Protein AF-A0A4R9VDA7-F1 (afdb_monomer_lite)

Sequence (74 aa):
MKQRPVADLSTLPSFGVGPRSPTWWGTLGFMALEGTGFALAAGAYLYLALSWSEWPLGAPQPNHWPGTIVTLLL

Foldseek 3Di:
DDDDDDDDCVPPDPADDAPRHPVNVVVVVVCVVVVVVVVVVVVVVCCCQVVDPDPDDPDPDDDCVVVVVVVVVD

pLDDT: mean 92.26, std 6.81, range [56.22, 98.5]

Structure (mmCIF, N/CA/C/O backbone):
data_AF-A0A4R9VDA7-F1
#
_entry.id   AF-A0A4R9VDA7-F1
#
loop_
_atom_site.group_PDB
_atom_site.id
_atom_site.type_symbol
_atom_site.label_atom_id
_atom_site.label_alt_id
_atom_site.label_comp_id
_atom_site.label_asym_id
_atom_site.label_entity_id
_atom_site.label_seq_id
_atom_site.pdbx_PDB_ins_code
_atom_site.Cartn_x
_atom_site.Cartn_y
_atom_site.Cartn_z
_atom_site.occupancy
_atom_site.B_iso_or_equiv
_atom_site.auth_seq_id
_atom_site.auth_comp_id
_atom_site.auth_asym_id
_atom_site.auth_atom_id
_atom_site.pdbx_PDB_model_num
ATOM 1 N N . MET A 1 1 ? 41.467 -16.117 -37.853 1.00 56.22 1 MET A N 1
ATOM 2 C CA . MET A 1 1 ? 40.108 -15.988 -38.427 1.00 56.22 1 MET A CA 1
ATOM 3 C C . MET A 1 1 ? 39.800 -14.502 -38.589 1.00 56.22 1 MET A C 1
ATOM 5 O O . MET A 1 1 ? 39.928 -13.781 -37.611 1.00 56.22 1 MET A O 1
ATOM 9 N N . LYS A 1 2 ? 39.489 -14.019 -39.801 1.00 69.62 2 LYS A N 1
ATOM 10 C CA . LYS A 1 2 ? 39.114 -12.610 -40.045 1.00 69.62 2 LYS A CA 1
ATOM 11 C C . LYS A 1 2 ? 37.607 -12.461 -39.823 1.00 69.62 2 LYS A C 1
ATOM 13 O O . LYS A 1 2 ? 36.840 -13.128 -40.511 1.00 69.62 2 LYS A O 1
ATOM 18 N N . GLN A 1 3 ? 37.190 -11.623 -38.877 1.00 82.12 3 GLN A N 1
ATOM 19 C CA . GLN A 1 3 ? 35.776 -11.289 -38.690 1.00 82.12 3 GLN A CA 1
ATOM 20 C C . GLN A 1 3 ? 35.387 -10.147 -39.636 1.00 82.12 3 GLN A C 1
ATOM 22 O O . GLN A 1 3 ? 36.110 -9.158 -39.742 1.00 82.12 3 GLN A O 1
ATOM 27 N N . ARG A 1 4 ? 34.266 -10.302 -40.347 1.00 85.19 4 ARG A N 1
ATOM 28 C CA . ARG A 1 4 ? 33.691 -9.274 -41.223 1.00 85.19 4 ARG A CA 1
ATOM 29 C C . ARG A 1 4 ? 32.373 -8.792 -40.605 1.00 85.19 4 ARG A C 1
ATOM 31 O O . ARG A 1 4 ? 31.528 -9.647 -40.342 1.00 85.19 4 ARG A O 1
ATOM 38 N N . PRO A 1 5 ? 32.176 -7.480 -40.391 1.00 86.00 5 PRO A N 1
ATOM 39 C CA . PRO A 1 5 ? 30.895 -6.947 -39.930 1.00 86.00 5 PRO A CA 1
ATOM 40 C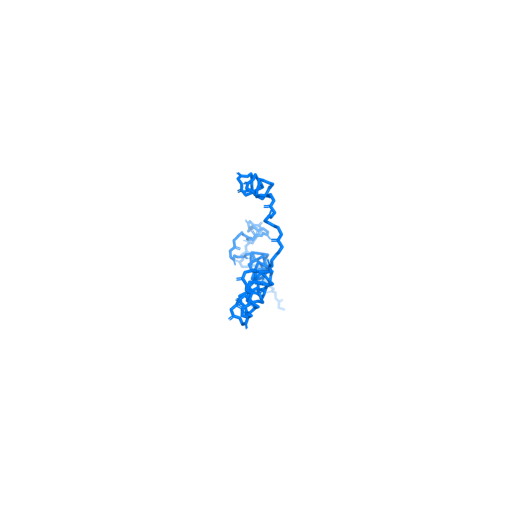 C . PRO A 1 5 ? 29.774 -7.287 -40.922 1.00 86.00 5 PRO A C 1
ATOM 42 O O . PRO A 1 5 ? 29.976 -7.182 -42.132 1.00 86.00 5 PRO A O 1
ATOM 45 N N . VAL A 1 6 ? 28.616 -7.718 -40.415 1.00 90.44 6 VAL A N 1
ATOM 46 C CA . VAL A 1 6 ? 27.452 -8.132 -41.230 1.00 90.44 6 VAL A CA 1
ATOM 47 C C . VAL A 1 6 ? 26.325 -7.092 -41.193 1.00 90.44 6 VAL A C 1
ATOM 49 O O . VAL A 1 6 ? 25.548 -7.014 -42.138 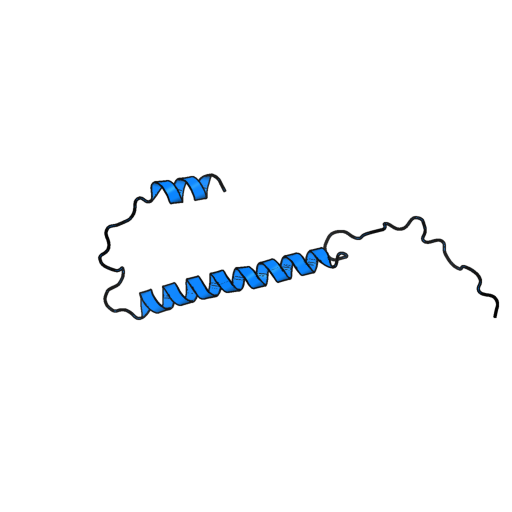1.00 90.44 6 VAL A O 1
ATOM 52 N N . ALA A 1 7 ? 26.252 -6.270 -40.140 1.00 90.50 7 ALA A N 1
ATOM 53 C CA . ALA A 1 7 ? 25.254 -5.214 -39.987 1.00 90.50 7 ALA A CA 1
ATOM 54 C C . ALA A 1 7 ? 25.787 -4.063 -39.119 1.00 90.50 7 ALA A C 1
ATOM 56 O O . ALA A 1 7 ? 26.585 -4.296 -38.208 1.00 90.50 7 ALA A O 1
ATOM 57 N N . ASP A 1 8 ? 25.323 -2.844 -39.400 1.00 90.12 8 ASP A N 1
ATOM 58 C CA . ASP A 1 8 ? 25.535 -1.662 -38.563 1.00 90.12 8 ASP A CA 1
ATOM 59 C C . ASP A 1 8 ? 24.334 -1.480 -37.624 1.00 90.12 8 ASP A C 1
ATOM 61 O O . ASP A 1 8 ? 23.189 -1.417 -38.070 1.00 90.12 8 ASP A O 1
ATOM 65 N N . LEU A 1 9 ? 24.606 -1.437 -36.320 1.00 90.50 9 LEU A N 1
ATOM 66 C CA . LEU A 1 9 ? 23.607 -1.297 -35.258 1.00 90.50 9 LEU A CA 1
ATOM 67 C C . LEU A 1 9 ? 23.674 0.077 -34.573 1.00 90.50 9 LEU A C 1
ATOM 69 O O . LEU A 1 9 ? 22.965 0.298 -33.594 1.00 90.50 9 LEU A O 1
ATOM 73 N N . SER A 1 10 ? 24.511 0.999 -35.063 1.00 89.81 10 SER A N 1
ATOM 74 C CA . SER A 1 10 ? 24.719 2.330 -34.471 1.00 89.81 10 SER A CA 1
ATOM 75 C C . SER A 1 10 ? 23.460 3.202 -34.442 1.00 89.81 10 SER A C 1
ATOM 77 O O . SER A 1 10 ? 23.359 4.117 -33.629 1.00 89.81 10 SER A O 1
ATOM 79 N N . THR A 1 11 ? 22.485 2.903 -35.302 1.00 90.69 11 THR A N 1
ATOM 80 C CA . THR A 1 11 ? 21.203 3.612 -35.392 1.00 90.69 11 THR A CA 1
ATOM 81 C C . THR A 1 11 ? 20.134 3.063 -34.448 1.00 90.69 11 THR A C 1
ATOM 83 O O . THR A 1 11 ? 19.054 3.650 -34.349 1.00 90.69 11 THR A O 1
ATOM 86 N N . LEU A 1 12 ? 20.393 1.944 -33.756 1.00 89.75 12 LEU A N 1
ATOM 87 C CA . LEU A 1 12 ? 19.430 1.389 -32.812 1.00 89.75 12 LEU A CA 1
ATOM 88 C C . LEU A 1 12 ? 19.311 2.274 -31.559 1.00 89.75 12 LEU A C 1
ATOM 90 O O . LEU A 1 12 ? 20.313 2.801 -31.072 1.00 89.75 12 LEU A O 1
ATOM 94 N N . PRO A 1 13 ? 18.102 2.398 -30.984 1.00 87.31 13 PRO A N 1
ATOM 95 C CA . PRO A 1 13 ? 17.912 3.081 -29.711 1.00 87.31 13 PRO A CA 1
ATOM 96 C C . PRO A 1 13 ? 18.730 2.431 -28.592 1.00 87.31 13 PRO A C 1
ATOM 98 O O . PRO A 1 13 ? 18.786 1.207 -28.479 1.00 87.31 13 PRO A O 1
ATOM 101 N N . SER A 1 14 ? 19.301 3.253 -27.712 1.00 87.69 14 SER A N 1
ATOM 102 C CA . SER A 1 14 ? 20.067 2.783 -26.552 1.00 87.69 14 SER A CA 1
ATOM 103 C C . SER A 1 14 ? 19.199 2.150 -25.456 1.00 87.69 14 SER A C 1
ATOM 105 O O . SER A 1 14 ? 19.723 1.446 -24.596 1.00 87.69 14 SER A O 1
ATOM 107 N N . PHE A 1 15 ? 17.880 2.372 -25.479 1.00 86.75 15 PHE A N 1
ATOM 108 C CA . PHE A 1 15 ? 16.928 1.778 -24.542 1.00 86.75 15 PHE A CA 1
ATOM 109 C C . PHE A 1 15 ? 15.572 1.497 -25.202 1.00 86.75 15 PHE A C 1
ATOM 111 O O . PHE A 1 15 ? 15.147 2.182 -26.133 1.00 86.75 15 PHE A O 1
ATOM 118 N N . GLY A 1 16 ? 14.876 0.479 -24.693 1.00 87.75 16 GLY A N 1
ATOM 119 C CA . GLY A 1 16 ? 13.481 0.195 -25.026 1.00 87.75 16 GLY A CA 1
ATOM 120 C C . GLY A 1 16 ? 12.525 0.809 -24.002 1.00 87.75 16 GLY A C 1
ATOM 121 O O . GLY A 1 16 ? 12.873 0.954 -22.832 1.00 87.75 16 GLY A O 1
ATOM 122 N N . VAL A 1 17 ? 11.304 1.134 -24.427 1.00 89.94 17 VAL A N 1
ATOM 123 C CA . VAL A 1 17 ? 10.206 1.570 -23.545 1.00 89.94 17 VAL A CA 1
ATOM 124 C C . VAL A 1 17 ? 9.171 0.457 -23.362 1.00 89.94 17 VAL A C 1
ATOM 126 O O . VAL A 1 17 ? 9.072 -0.463 -24.183 1.00 89.94 17 VAL A O 1
ATOM 129 N N . GLY A 1 18 ? 8.384 0.540 -22.287 1.00 91.12 18 GLY A N 1
ATOM 130 C CA . GLY A 1 18 ? 7.334 -0.437 -21.988 1.00 91.12 18 GLY A CA 1
ATOM 131 C C . GLY A 1 18 ? 7.900 -1.837 -21.702 1.00 91.12 18 GLY A C 1
ATOM 132 O O . GLY A 1 18 ? 8.982 -1.934 -21.124 1.00 91.12 18 GLY A O 1
ATOM 133 N N . PRO A 1 19 ? 7.244 -2.926 -22.148 1.00 94.25 19 PRO A N 1
ATOM 134 C CA . PRO A 1 19 ? 7.653 -4.300 -21.823 1.00 94.25 19 PRO A CA 1
ATOM 135 C C . PRO A 1 19 ? 9.045 -4.716 -22.320 1.00 94.25 19 PRO A C 1
ATOM 137 O O . PRO A 1 19 ? 9.559 -5.750 -21.900 1.00 94.25 19 PRO A O 1
ATOM 140 N N . ARG A 1 20 ? 9.659 -3.928 -23.218 1.00 91.19 20 ARG A N 1
ATOM 141 C CA . ARG A 1 20 ? 11.045 -4.122 -23.680 1.00 91.19 20 ARG A CA 1
ATOM 142 C C . ARG A 1 20 ? 12.083 -3.631 -22.661 1.00 91.19 20 ARG A C 1
ATOM 144 O O . ARG A 1 20 ? 13.266 -3.904 -22.833 1.00 91.19 20 ARG A O 1
ATOM 151 N N . SER A 1 21 ? 11.656 -2.891 -21.636 1.00 93.06 21 SER A N 1
ATOM 152 C CA . SER A 1 21 ? 12.505 -2.376 -20.564 1.00 93.06 21 SER A CA 1
ATOM 153 C C . SER A 1 21 ? 12.424 -3.273 -19.325 1.00 93.06 21 SER A C 1
ATOM 155 O O . SER A 1 21 ? 11.320 -3.501 -18.824 1.00 93.06 21 SER A O 1
ATOM 157 N N . PRO A 1 22 ? 13.557 -3.722 -18.756 1.00 93.38 22 PRO A N 1
ATOM 158 C CA . PRO A 1 22 ? 13.565 -4.412 -17.465 1.00 93.38 22 PRO A CA 1
ATOM 159 C C . PRO A 1 22 ? 12.936 -3.576 -16.343 1.00 93.38 22 PRO A C 1
ATOM 161 O O . PRO A 1 22 ? 12.248 -4.118 -15.481 1.00 93.38 22 PRO A O 1
ATOM 164 N N . THR A 1 23 ? 13.106 -2.250 -16.387 1.00 95.31 23 THR A N 1
ATOM 165 C CA . THR A 1 23 ? 12.531 -1.328 -15.399 1.00 95.31 23 THR A CA 1
ATOM 166 C C . THR A 1 23 ? 11.007 -1.400 -15.376 1.00 95.31 23 THR A C 1
ATOM 168 O O . THR A 1 23 ? 10.423 -1.344 -14.302 1.00 95.31 23 THR A O 1
ATOM 171 N N . TRP A 1 24 ? 10.355 -1.595 -16.528 1.00 96.75 24 TRP A N 1
ATOM 172 C CA . TRP A 1 24 ? 8.894 -1.716 -16.601 1.00 96.75 24 TRP A CA 1
ATOM 173 C C . TRP A 1 24 ? 8.382 -2.909 -15.786 1.00 96.75 24 TRP A C 1
ATOM 175 O O . TRP A 1 24 ? 7.459 -2.770 -14.984 1.00 96.75 24 TRP A O 1
ATOM 185 N N . TRP A 1 25 ? 9.036 -4.064 -15.923 1.00 97.19 25 TRP A N 1
ATOM 186 C CA . TRP A 1 25 ? 8.715 -5.254 -15.134 1.00 97.19 25 TRP A CA 1
ATOM 187 C C . TRP A 1 25 ? 9.085 -5.095 -13.660 1.00 97.19 25 TRP A C 1
ATOM 189 O O . TRP A 1 25 ? 8.316 -5.507 -12.795 1.00 97.19 25 TRP A O 1
ATOM 199 N N . GLY A 1 26 ? 10.221 -4.458 -13.367 1.00 97.19 26 GLY A N 1
ATOM 200 C CA . GLY A 1 26 ? 10.623 -4.136 -11.998 1.00 97.19 26 GLY A CA 1
ATOM 201 C C . GLY A 1 26 ? 9.581 -3.280 -11.274 1.00 97.19 26 GLY A C 1
ATOM 202 O O . GLY A 1 26 ? 9.203 -3.597 -10.150 1.00 97.19 26 GLY A O 1
ATOM 203 N N . THR A 1 27 ? 9.050 -2.248 -11.934 1.00 97.06 27 THR A N 1
ATOM 204 C CA . THR A 1 27 ? 7.987 -1.397 -11.383 1.00 97.06 27 THR A CA 1
ATOM 205 C C . THR A 1 27 ? 6.700 -2.180 -11.121 1.00 97.06 27 THR A C 1
ATOM 207 O O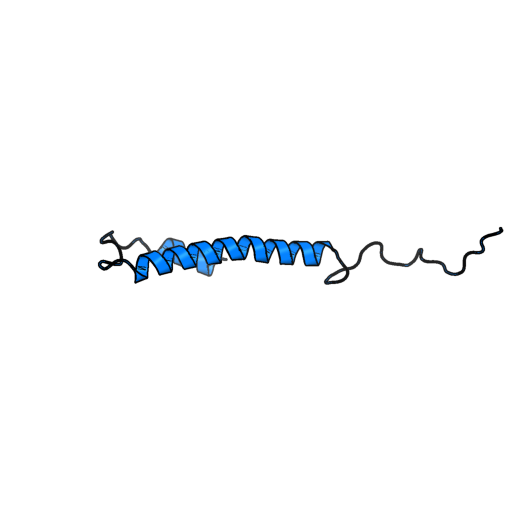 . THR A 1 27 ? 6.102 -2.008 -10.062 1.00 97.06 27 THR A O 1
ATOM 210 N N . LEU A 1 28 ? 6.288 -3.075 -12.026 1.00 97.75 28 LEU A N 1
ATOM 211 C CA . LEU A 1 28 ? 5.111 -3.924 -11.797 1.00 97.75 28 LEU A CA 1
ATOM 212 C C . LEU A 1 28 ? 5.315 -4.898 -10.631 1.00 97.75 28 LEU A C 1
ATOM 214 O O . LEU A 1 28 ? 4.418 -5.064 -9.808 1.00 97.75 28 LEU A O 1
ATOM 218 N N . GLY A 1 29 ? 6.498 -5.510 -10.530 1.00 97.94 29 GLY A N 1
ATOM 219 C CA . GLY A 1 29 ? 6.856 -6.360 -9.396 1.00 97.94 29 GLY A CA 1
ATOM 220 C C . GLY A 1 29 ? 6.836 -5.592 -8.074 1.00 97.94 29 GLY A C 1
ATOM 221 O O . GLY A 1 29 ? 6.281 -6.075 -7.092 1.00 97.94 29 GLY A O 1
ATOM 222 N N . PHE A 1 30 ? 7.365 -4.366 -8.065 1.00 97.75 30 PHE A N 1
ATOM 223 C CA . PHE A 1 30 ? 7.318 -3.479 -6.905 1.00 97.75 30 PHE A CA 1
ATOM 224 C C . PHE A 1 30 ? 5.876 -3.153 -6.488 1.00 97.75 30 PHE A C 1
ATOM 226 O O . PHE A 1 30 ? 5.524 -3.330 -5.326 1.00 97.75 30 PHE A O 1
ATOM 233 N N . MET A 1 31 ? 5.011 -2.776 -7.437 1.00 98.25 31 MET A N 1
ATOM 234 C CA . MET A 1 31 ? 3.585 -2.545 -7.166 1.00 98.25 31 MET A CA 1
ATOM 235 C C . MET A 1 31 ? 2.896 -3.785 -6.582 1.00 98.25 31 MET A C 1
ATOM 237 O O . MET A 1 31 ? 2.085 -3.658 -5.668 1.00 98.25 31 MET A O 1
ATOM 241 N N . ALA A 1 32 ? 3.220 -4.984 -7.077 1.00 98.12 32 ALA A N 1
ATOM 242 C CA . ALA A 1 32 ? 2.660 -6.230 -6.558 1.00 98.12 32 ALA A CA 1
ATOM 243 C C . ALA A 1 32 ? 3.129 -6.536 -5.123 1.00 98.12 32 ALA A C 1
ATOM 245 O O . ALA A 1 32 ? 2.328 -6.968 -4.290 1.00 98.12 32 ALA A O 1
ATOM 246 N N . LEU A 1 33 ? 4.407 -6.291 -4.815 1.00 98.06 33 LEU A N 1
ATOM 247 C CA . LEU A 1 33 ? 4.965 -6.477 -3.473 1.00 98.06 33 LEU A CA 1
ATOM 248 C C . LEU A 1 33 ? 4.309 -5.535 -2.459 1.00 98.06 33 LEU A C 1
ATOM 250 O O . LEU A 1 33 ? 3.784 -5.999 -1.448 1.00 98.06 33 LEU A O 1
ATOM 254 N N . GLU A 1 34 ? 4.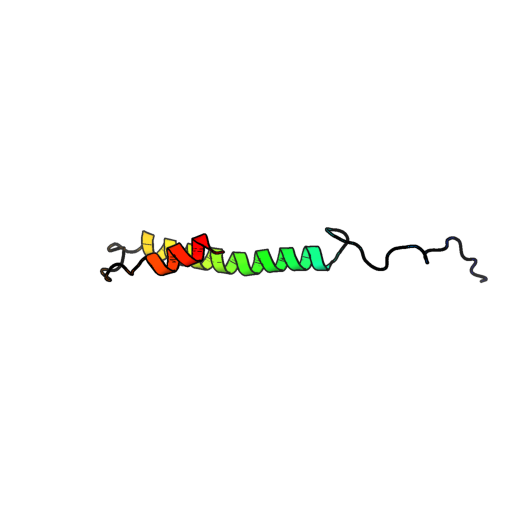259 -4.238 -2.759 1.00 97.69 34 GLU A N 1
ATOM 255 C CA . GLU A 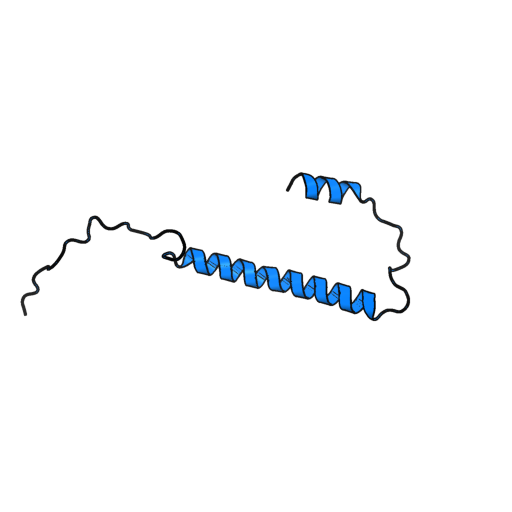1 34 ? 3.605 -3.251 -1.891 1.00 97.69 34 GLU A CA 1
ATOM 256 C C . GLU A 1 34 ? 2.098 -3.526 -1.767 1.00 97.69 34 GLU A C 1
ATOM 258 O O . GLU A 1 34 ? 1.538 -3.524 -0.669 1.00 97.69 34 GLU A O 1
ATOM 263 N N . GLY A 1 35 ? 1.437 -3.870 -2.879 1.00 97.50 35 GLY A N 1
ATOM 264 C CA . GLY A 1 35 ? 0.028 -4.268 -2.900 1.00 97.50 35 GLY A CA 1
ATOM 265 C C . GLY A 1 35 ? -0.273 -5.481 -2.015 1.00 97.50 35 GLY A C 1
ATOM 266 O O . GLY A 1 35 ? -1.336 -5.545 -1.398 1.00 97.50 35 GLY A O 1
ATOM 267 N N . THR A 1 36 ? 0.677 -6.409 -1.872 1.00 98.12 36 THR A N 1
ATOM 268 C CA . THR A 1 36 ? 0.551 -7.541 -0.941 1.00 98.12 36 THR A CA 1
ATOM 269 C C . THR A 1 36 ? 0.503 -7.063 0.512 1.00 98.12 36 THR A C 1
ATOM 271 O O . THR A 1 36 ? -0.276 -7.596 1.299 1.00 98.12 36 THR A O 1
ATOM 274 N N . GLY A 1 37 ? 1.258 -6.019 0.869 1.00 97.19 37 GLY A N 1
ATOM 275 C CA . GLY A 1 37 ? 1.179 -5.387 2.189 1.00 97.19 37 GLY A CA 1
ATOM 276 C C . GLY A 1 37 ? -0.220 -4.838 2.489 1.00 97.19 37 GLY A C 1
ATOM 277 O O . GLY A 1 37 ? -0.784 -5.121 3.548 1.00 97.19 37 GLY A O 1
ATOM 278 N N . PHE A 1 38 ? -0.830 -4.140 1.526 1.00 97.19 38 PHE A N 1
ATOM 279 C CA . PHE A 1 38 ? -2.221 -3.683 1.641 1.00 97.19 38 PHE A CA 1
ATOM 280 C C . PHE A 1 38 ? -3.215 -4.845 1.745 1.00 97.19 38 PHE A C 1
ATOM 282 O O . PHE A 1 38 ? -4.130 -4.789 2.566 1.00 97.19 38 PHE A O 1
ATOM 289 N N . ALA A 1 39 ? -3.027 -5.911 0.963 1.00 98.19 39 ALA A N 1
ATOM 290 C CA . ALA A 1 39 ? -3.873 -7.101 1.029 1.00 98.19 39 ALA A CA 1
ATOM 291 C C . ALA A 1 39 ? -3.802 -7.778 2.407 1.00 98.19 39 ALA A C 1
ATOM 293 O O . ALA A 1 39 ? -4.834 -8.158 2.959 1.00 98.19 39 ALA A O 1
ATOM 294 N N . LEU A 1 40 ? -2.607 -7.875 2.998 1.00 98.50 40 LEU A N 1
ATOM 295 C CA . LEU A 1 40 ? -2.423 -8.398 4.352 1.00 98.50 40 LEU A CA 1
ATOM 296 C C . LEU A 1 40 ? -3.078 -7.499 5.404 1.00 98.50 40 LEU A C 1
ATOM 298 O O . LEU A 1 40 ? -3.746 -8.013 6.297 1.00 98.50 40 LEU A O 1
ATOM 302 N N . ALA A 1 41 ? -2.940 -6.175 5.292 1.00 98.12 41 ALA A N 1
ATOM 303 C CA . ALA A 1 41 ? -3.578 -5.234 6.211 1.00 98.12 41 ALA A CA 1
ATOM 304 C C . ALA A 1 41 ? -5.114 -5.316 6.142 1.00 98.12 41 ALA A C 1
ATOM 306 O O . ALA A 1 41 ? -5.779 -5.393 7.176 1.00 98.12 41 ALA A O 1
ATOM 307 N N . ALA A 1 42 ? -5.676 -5.369 4.931 1.00 98.00 42 ALA A N 1
ATOM 308 C CA . ALA A 1 42 ? -7.107 -5.566 4.716 1.00 98.00 42 ALA A CA 1
ATOM 309 C C . ALA A 1 42 ? -7.578 -6.926 5.256 1.00 98.00 42 ALA A C 1
ATOM 311 O O . ALA A 1 42 ? -8.600 -7.001 5.936 1.00 98.00 42 ALA A O 1
ATOM 312 N N . GLY A 1 43 ? -6.812 -7.994 5.014 1.00 98.12 43 GLY A N 1
ATOM 313 C CA . GLY A 1 43 ? -7.086 -9.326 5.549 1.00 98.12 43 GLY A CA 1
ATOM 314 C C . GLY A 1 43 ? -7.076 -9.359 7.077 1.00 98.12 43 GLY A C 1
ATOM 315 O O . GLY A 1 43 ? -7.995 -9.905 7.679 1.00 98.12 43 GLY A O 1
ATOM 316 N N . ALA A 1 44 ? -6.092 -8.719 7.713 1.00 96.88 44 ALA A N 1
ATOM 317 C CA . ALA A 1 44 ? -6.019 -8.593 9.167 1.00 96.88 44 ALA A CA 1
ATOM 318 C C . ALA A 1 44 ? -7.211 -7.807 9.734 1.00 96.88 44 ALA A C 1
ATOM 320 O O . ALA A 1 44 ? -7.817 -8.238 10.715 1.00 96.88 44 ALA A O 1
ATOM 321 N N . TYR A 1 45 ? -7.589 -6.694 9.095 1.00 94.75 45 TYR A N 1
ATOM 322 C CA . TYR A 1 45 ? -8.775 -5.923 9.469 1.00 94.75 45 TYR A CA 1
ATOM 323 C C . TYR A 1 45 ? -10.045 -6.778 9.412 1.00 94.75 45 TYR A C 1
ATOM 325 O O . TYR A 1 45 ? -10.780 -6.847 10.394 1.00 94.75 45 TYR A O 1
ATOM 333 N N . LEU A 1 46 ? -10.282 -7.466 8.289 1.00 95.56 46 LEU A N 1
ATOM 334 C CA . LEU A 1 46 ? -11.458 -8.318 8.112 1.00 95.56 46 LEU A CA 1
ATOM 335 C C . LEU A 1 46 ? -11.461 -9.491 9.091 1.00 95.56 46 LEU A C 1
ATOM 337 O O . LEU A 1 46 ? -12.502 -9.802 9.658 1.00 95.56 46 LEU A O 1
ATOM 341 N N . TYR A 1 47 ? -10.305 -10.113 9.330 1.00 95.44 47 TYR A N 1
ATOM 342 C CA . TYR A 1 47 ? -10.176 -11.185 10.310 1.00 95.44 47 TYR A CA 1
ATOM 343 C C . TYR A 1 47 ? -10.621 -10.723 11.701 1.00 95.44 47 TYR A C 1
ATOM 345 O O . TYR A 1 47 ? -11.438 -11.392 12.332 1.00 95.44 47 TYR A O 1
ATOM 353 N N . LEU A 1 48 ? -10.138 -9.565 12.160 1.00 92.31 48 LEU A N 1
ATOM 354 C CA . LEU A 1 48 ? -10.519 -9.010 13.459 1.00 92.31 48 LEU A CA 1
ATOM 355 C C . LEU A 1 48 ? -12.000 -8.622 13.492 1.00 92.31 48 LEU A C 1
ATOM 357 O O . LEU A 1 48 ? -12.706 -9.012 14.416 1.00 92.31 48 LEU A O 1
ATOM 361 N N . ALA A 1 49 ? -12.476 -7.908 12.471 1.00 92.56 49 ALA A N 1
ATOM 362 C CA . ALA A 1 49 ? -13.850 -7.422 12.400 1.00 92.56 49 ALA A CA 1
ATOM 363 C C . ALA A 1 49 ? -14.890 -8.550 12.363 1.00 92.56 49 ALA A C 1
ATOM 365 O O . ALA A 1 49 ? -15.975 -8.400 12.913 1.00 92.56 49 ALA A O 1
ATOM 366 N N . LEU A 1 50 ? -14.568 -9.672 11.711 1.00 94.00 50 LEU A N 1
ATOM 367 C CA . LEU A 1 50 ? -15.481 -10.807 11.563 1.00 94.00 50 LEU A CA 1
ATOM 368 C C . LEU A 1 50 ? -15.373 -11.825 12.703 1.00 94.00 50 LEU A C 1
ATOM 370 O O . LEU A 1 50 ? -16.322 -12.570 12.932 1.00 94.00 50 LEU A O 1
ATOM 374 N N . SER A 1 51 ? -14.235 -11.886 13.401 1.00 93.50 51 SER A N 1
ATOM 375 C CA . SER A 1 51 ? -14.022 -12.856 14.486 1.00 93.50 51 SER A CA 1
ATOM 376 C C . SER A 1 51 ? -14.426 -12.322 15.860 1.00 93.50 51 SER A C 1
ATOM 378 O O . SER A 1 51 ? -14.664 -13.112 16.773 1.00 93.50 51 SER A O 1
ATOM 380 N N . TRP A 1 52 ? -14.485 -11.000 16.040 1.00 91.25 52 TRP A N 1
ATOM 381 C CA . TRP A 1 52 ? -14.854 -10.392 17.318 1.00 91.25 52 TRP A CA 1
ATOM 382 C C . TRP A 1 52 ? -16.371 -10.219 17.434 1.00 91.25 52 TRP A C 1
ATOM 384 O O . TRP A 1 52 ? -17.018 -9.721 16.519 1.00 91.25 52 TRP A O 1
ATOM 394 N N . SER A 1 53 ? -16.943 -10.584 18.584 1.00 87.12 53 SER A N 1
ATOM 395 C CA . SER A 1 53 ? -18.388 -10.465 18.838 1.00 87.12 53 SER A CA 1
ATOM 396 C C . SER A 1 53 ? -18.880 -9.020 18.953 1.00 87.12 53 SER A C 1
ATOM 398 O O . SER A 1 53 ? -20.043 -8.740 18.680 1.00 87.12 53 SER A O 1
ATOM 400 N N . GLU A 1 54 ? -18.006 -8.109 19.377 1.00 87.12 54 GLU A N 1
ATOM 401 C CA . GLU A 1 54 ? -18.300 -6.691 19.570 1.00 87.12 54 GLU A CA 1
ATOM 402 C C . GLU A 1 54 ? -17.422 -5.872 18.624 1.00 87.12 54 GLU A C 1
ATOM 404 O O . GLU A 1 54 ? -16.287 -5.508 18.938 1.00 87.12 54 GLU A O 1
ATOM 409 N N . TRP A 1 55 ? -17.953 -5.622 17.428 1.00 85.25 55 TRP A N 1
ATOM 410 C CA . TRP A 1 55 ? -17.339 -4.784 16.407 1.00 85.25 55 TRP A CA 1
ATOM 411 C C . TRP A 1 55 ? -18.359 -3.764 15.871 1.00 85.25 55 TRP A C 1
ATOM 413 O O . TRP A 1 55 ? -19.516 -4.132 15.655 1.00 85.25 55 TRP A O 1
ATOM 423 N N . PRO A 1 56 ? -17.963 -2.508 15.590 1.00 86.38 56 PRO A N 1
ATOM 424 C CA . PRO A 1 56 ? -16.647 -1.913 15.826 1.00 86.38 56 PRO A CA 1
ATOM 425 C C . PRO A 1 56 ? -16.384 -1.666 17.314 1.00 86.38 56 PRO A C 1
ATOM 427 O O . PRO A 1 56 ? -17.309 -1.617 18.122 1.00 86.38 56 PRO A O 1
ATOM 430 N N . LEU A 1 57 ? -15.109 -1.485 17.667 1.00 81.81 57 LEU A N 1
ATOM 431 C CA . LEU A 1 57 ? -14.720 -1.020 18.999 1.00 81.81 57 LEU A CA 1
ATOM 432 C C . LEU A 1 57 ? -15.556 0.220 19.350 1.00 81.81 57 LEU A C 1
ATOM 434 O O . LEU A 1 57 ? -15.717 1.095 18.499 1.00 81.81 57 LEU A O 1
ATOM 438 N N . GLY A 1 58 ? -16.058 0.316 20.585 1.00 84.88 58 GLY A N 1
ATOM 439 C CA . GLY A 1 58 ? -16.895 1.426 21.075 1.00 84.88 58 GLY A CA 1
ATOM 440 C C . GLY A 1 58 ? -16.193 2.793 21.153 1.00 84.88 58 GLY A C 1
ATOM 441 O O . GLY 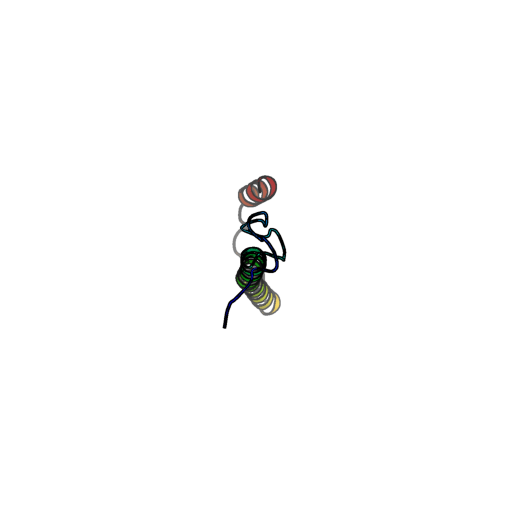A 1 58 ? -16.527 3.618 22.001 1.00 84.88 58 GLY A O 1
ATOM 442 N N . ALA A 1 59 ? -15.188 3.027 20.312 1.00 84.75 59 ALA A N 1
ATOM 443 C CA . ALA A 1 59 ? -14.504 4.291 20.153 1.00 84.75 59 ALA A CA 1
ATOM 444 C C . ALA A 1 59 ? -15.436 5.336 19.503 1.00 84.75 59 ALA A C 1
ATOM 446 O O . ALA A 1 59 ? -16.248 4.993 18.637 1.00 84.75 59 ALA A O 1
ATOM 447 N N . PRO A 1 60 ? -15.308 6.624 19.870 1.00 88.50 60 PRO A N 1
ATOM 448 C CA . PRO A 1 60 ? -16.011 7.702 19.188 1.00 88.50 60 PRO A CA 1
ATOM 449 C C . PRO A 1 60 ? -15.708 7.709 17.687 1.00 88.50 60 PRO A C 1
ATOM 451 O O . PRO A 1 60 ? -14.570 7.482 17.273 1.00 88.50 60 PRO A O 1
ATOM 454 N N . GLN A 1 61 ? -16.719 8.014 16.872 1.00 87.81 61 GLN A N 1
ATOM 455 C CA . GLN A 1 61 ? -16.542 8.121 15.427 1.00 87.81 61 GLN A CA 1
ATOM 456 C C . GLN A 1 61 ? -15.563 9.263 15.100 1.00 87.81 61 GLN A C 1
ATOM 458 O O . GLN A 1 61 ? -15.806 10.404 15.508 1.00 87.81 61 GLN A O 1
ATOM 463 N N . PRO A 1 62 ? -14.461 8.995 14.377 1.00 89.00 62 PRO A N 1
ATOM 464 C CA . PRO A 1 62 ? -13.522 10.037 13.994 1.00 89.00 62 PRO A CA 1
ATOM 465 C C . PRO A 1 62 ? -14.143 10.981 12.954 1.00 89.00 62 PRO A C 1
ATOM 467 O O . PRO A 1 62 ? -15.007 10.595 12.165 1.00 89.00 62 PRO A O 1
ATOM 470 N N . ASN A 1 63 ? -13.675 12.231 12.923 1.00 94.69 63 ASN A N 1
ATOM 471 C CA . ASN A 1 63 ? -14.065 13.185 11.887 1.00 94.69 63 ASN A CA 1
ATOM 472 C C . ASN A 1 63 ? -13.618 12.677 10.501 1.00 94.69 63 ASN A C 1
ATOM 474 O O . ASN A 1 63 ? -12.426 12.492 10.265 1.00 94.69 63 ASN A O 1
ATOM 478 N N . HIS A 1 64 ? -14.566 12.485 9.583 1.00 94.69 64 HIS A N 1
ATOM 479 C CA . HIS A 1 64 ? -14.328 11.932 8.245 1.00 94.69 64 HIS A CA 1
ATOM 480 C C . HIS A 1 64 ? -13.845 12.969 7.216 1.00 94.69 64 HIS A C 1
ATOM 482 O O . HIS A 1 64 ? -13.346 12.589 6.153 1.00 94.69 64 HIS A O 1
ATOM 488 N N . TRP A 1 65 ? -13.976 14.269 7.502 1.00 97.56 65 TRP A N 1
ATOM 489 C CA . TRP A 1 65 ? -13.641 15.333 6.549 1.00 97.56 65 TRP A CA 1
ATOM 490 C C . TRP A 1 65 ? -12.182 15.320 6.075 1.00 97.56 65 TRP A C 1
ATOM 492 O O . TRP A 1 65 ? -11.982 15.419 4.866 1.00 97.56 65 TRP A O 1
ATOM 502 N N . PRO A 1 66 ? -11.162 15.139 6.940 1.00 96.81 66 PRO A N 1
ATOM 503 C CA . PRO A 1 66 ? -9.774 15.073 6.483 1.00 96.81 66 PRO A CA 1
ATOM 504 C C . PRO A 1 66 ? -9.542 13.945 5.474 1.00 96.81 66 PRO A C 1
ATOM 506 O O . PRO A 1 66 ? -8.936 14.174 4.432 1.00 96.81 66 PRO A O 1
ATOM 509 N N . GLY A 1 67 ? -10.082 12.751 5.745 1.00 95.06 67 GLY A N 1
ATOM 510 C CA . GLY A 1 67 ? -9.987 11.615 4.825 1.00 95.06 67 GLY A CA 1
ATOM 511 C C . GLY A 1 67 ? -10.692 11.896 3.500 1.00 95.06 67 GLY A C 1
ATOM 512 O O . GLY A 1 67 ? -10.110 11.698 2.441 1.00 95.06 67 GLY A O 1
ATOM 513 N N . THR A 1 68 ? -11.904 12.453 3.561 1.00 97.25 68 THR A N 1
ATOM 514 C CA . THR A 1 68 ? -12.699 12.799 2.370 1.00 97.25 68 THR A CA 1
ATOM 515 C C . THR A 1 68 ? -11.977 13.809 1.476 1.00 97.25 68 THR A C 1
ATOM 517 O O . THR A 1 68 ? -11.920 13.631 0.263 1.00 97.25 68 THR A O 1
ATOM 520 N N . ILE A 1 69 ? -11.390 14.854 2.066 1.00 97.94 69 ILE A N 1
ATOM 521 C CA . ILE A 1 69 ? -10.636 15.874 1.328 1.00 97.94 69 ILE A CA 1
ATOM 522 C C . ILE A 1 69 ? -9.415 15.246 0.650 1.00 97.94 69 ILE A C 1
ATOM 524 O O . ILE A 1 69 ? -9.191 15.483 -0.532 1.00 97.94 69 ILE A O 1
ATOM 528 N N . VAL A 1 70 ? -8.650 14.419 1.370 1.00 97.62 70 VAL A N 1
ATOM 529 C CA . VAL A 1 70 ? -7.469 13.742 0.814 1.00 97.62 70 VAL A CA 1
ATOM 530 C C . VAL A 1 70 ? -7.851 12.822 -0.350 1.00 97.62 70 VAL A C 1
ATOM 532 O O . VAL A 1 70 ? -7.182 12.853 -1.375 1.00 97.62 70 VAL A O 1
ATOM 535 N N . THR A 1 71 ? -8.947 12.066 -0.241 1.00 96.19 71 THR A N 1
ATOM 536 C CA . THR A 1 71 ? -9.437 11.195 -1.325 1.00 96.19 71 THR A CA 1
ATOM 537 C C . THR A 1 71 ? -9.910 11.966 -2.557 1.00 96.19 71 THR A C 1
ATOM 539 O O . THR A 1 71 ? -9.805 11.447 -3.658 1.00 96.19 71 THR A O 1
ATOM 542 N N . LEU A 1 72 ? -10.441 13.182 -2.400 1.00 97.25 72 LEU A N 1
ATOM 543 C CA . LEU A 1 72 ? -10.862 14.007 -3.540 1.00 97.25 72 LEU A CA 1
ATOM 544 C C . LEU A 1 72 ? -9.692 14.695 -4.256 1.00 97.25 72 LEU A C 1
ATOM 546 O O . LEU A 1 72 ? -9.838 15.074 -5.415 1.00 97.25 72 LEU A O 1
ATOM 550 N N . LEU A 1 73 ? -8.577 14.926 -3.559 1.00 97.38 73 LEU A N 1
ATOM 551 C CA . LEU A 1 73 ? -7.422 15.653 -4.093 1.00 97.38 73 LEU A CA 1
ATOM 552 C C . LEU A 1 73 ? -6.369 14.749 -4.753 1.00 97.38 73 LEU A C 1
ATOM 554 O O . LEU A 1 73 ? -5.626 15.243 -5.602 1.00 97.38 73 LEU A O 1
ATOM 558 N N . LEU A 1 74 ? -6.268 13.485 -4.327 1.00 92.25 74 LEU A N 1
ATOM 559 C CA . LEU A 1 74 ? -5.362 12.466 -4.879 1.00 92.25 74 LEU A CA 1
ATOM 560 C C . LEU A 1 74 ? -5.980 11.757 -6.086 1.00 92.25 74 LEU A C 1
ATOM 562 O O . LEU A 1 74 ? -5.222 11.530 -7.055 1.00 92.25 74 LEU A O 1
#

Radius of gyration: 25.93 Å; chains: 1; bounding box: 58×32×62 Å

Secondary structure (DSSP, 8-state):
---------TTS-SS--GGGSHHHHHHHHHHHHHHHHHHHHHHHHHHHHHH-SS-S-SPPPPP-HHHHHHHHH-